Protein AF-A0A391P1Y8-F1 (afdb_monomer_lite)

Foldseek 3Di:
DDDDDDDDDDPPDDDDDDDDDPDADKDKDKAADDPVCLVVCVVCVCVLVVCLCPPQVWDWDQDPVRNIIMTIDDPPGPDNCSVVVSNVSRD

Sequence (91 aa):
MGIPKFAKMSSEGAASGSAEDPDVAPGFRRVYIPANRYSPLIKDWKKITDPLVKHLKLDVRYNKKMKAVELRTSDKTVKPSALLKGAEFIE

Organism: NCBI:txid797122

Radius of gyration: 18.81 Å; chains: 1; bounding box: 29×60×44 Å

pLDDT: mean 82.02, std 17.96, range [40.97, 96.12]

Secondary structure (DSSP, 8-state):
-PPP-----------------SS----EEEEEPPGGGHHHHHHTHHHHHHHHHHHS-EEEEEETTTTEEEEEE-TT---TTHHHHHHHHH-

Structure (mmCIF, N/CA/C/O backbone):
data_AF-A0A391P1Y8-F1
#
_entry.id   AF-A0A391P1Y8-F1
#
loop_
_atom_site.group_PDB
_atom_site.id
_atom_site.type_symbol
_atom_site.label_atom_id
_atom_site.label_alt_id
_atom_site.label_comp_id
_atom_site.label_asym_id
_atom_site.label_entity_id
_atom_site.label_seq_id
_atom_site.pdbx_PDB_ins_code
_atom_site.Cartn_x
_atom_site.Cartn_y
_atom_site.Cartn_z
_atom_site.occupancy
_atom_site.B_iso_or_equiv
_atom_site.auth_seq_id
_atom_site.auth_comp_id
_atom_site.auth_asym_id
_atom_site.auth_atom_id
_atom_site.pdbx_PDB_model_num
ATOM 1 N N . MET A 1 1 ? -19.263 -48.799 27.552 1.00 53.84 1 MET A N 1
ATOM 2 C CA . MET A 1 1 ? -18.197 -48.424 26.597 1.00 53.84 1 MET A CA 1
ATOM 3 C C . MET A 1 1 ? -18.266 -46.913 26.419 1.00 53.84 1 MET A C 1
ATOM 5 O O . MET A 1 1 ? -19.141 -46.427 25.719 1.00 53.84 1 MET A O 1
ATOM 9 N N . GLY A 1 2 ? -17.482 -46.171 27.205 1.00 58.00 2 GLY A N 1
ATOM 10 C CA . GLY A 1 2 ? -17.513 -44.706 27.245 1.00 58.00 2 GLY A CA 1
ATOM 11 C C . GLY A 1 2 ? -16.498 -44.135 26.266 1.00 58.00 2 GLY A C 1
ATOM 12 O O . GLY A 1 2 ? -15.311 -44.424 26.380 1.00 58.00 2 GLY A O 1
ATOM 13 N N . ILE A 1 3 ? -16.967 -43.362 25.292 1.00 67.19 3 ILE A N 1
ATOM 14 C CA . ILE A 1 3 ? -16.104 -42.689 24.319 1.00 67.19 3 ILE A CA 1
ATOM 15 C C . ILE A 1 3 ? -15.460 -41.485 25.030 1.00 67.19 3 ILE A C 1
ATOM 17 O O . ILE A 1 3 ? -16.195 -40.649 25.567 1.00 67.19 3 ILE A O 1
ATOM 21 N N . PRO A 1 4 ? -14.121 -41.372 25.080 1.00 63.59 4 PRO A N 1
ATOM 22 C CA . PRO A 1 4 ? -13.462 -40.226 25.693 1.00 63.59 4 PRO A CA 1
ATOM 23 C C . PRO A 1 4 ? -13.730 -38.942 24.892 1.00 63.59 4 PRO A C 1
ATOM 25 O O . PRO A 1 4 ? -13.579 -38.897 23.671 1.00 63.59 4 PRO A O 1
ATOM 28 N N . LYS A 1 5 ? -14.131 -37.884 25.610 1.00 65.75 5 LYS A N 1
ATOM 29 C CA . LYS A 1 5 ? -14.259 -36.510 25.104 1.00 65.75 5 LYS A CA 1
ATOM 30 C C . LYS A 1 5 ? -12.866 -35.940 24.836 1.00 65.75 5 LYS A C 1
ATOM 32 O O . LYS A 1 5 ? -12.111 -35.709 25.777 1.00 65.75 5 LYS A O 1
ATOM 37 N N . PHE A 1 6 ? -12.551 -35.650 23.579 1.00 62.81 6 PHE A N 1
ATOM 38 C CA . PHE A 1 6 ? -11.362 -34.879 23.221 1.00 62.81 6 PHE A CA 1
ATOM 39 C C . PHE A 1 6 ? -11.703 -33.385 23.217 1.00 62.81 6 PHE A C 1
ATOM 41 O O . PHE A 1 6 ? -12.459 -32.911 22.371 1.00 62.81 6 PHE A O 1
ATOM 48 N N . ALA A 1 7 ? -11.162 -32.645 24.185 1.00 59.53 7 ALA A N 1
ATOM 49 C CA . ALA A 1 7 ? -11.186 -31.187 24.188 1.00 59.53 7 ALA A CA 1
ATOM 50 C C . ALA A 1 7 ? -10.307 -30.666 23.038 1.00 59.53 7 ALA A C 1
ATOM 52 O O . ALA A 1 7 ? -9.137 -31.039 22.935 1.00 59.53 7 ALA A O 1
ATOM 53 N N . LYS A 1 8 ? -10.848 -29.810 22.162 1.00 58.78 8 LYS A N 1
ATOM 54 C CA . LYS A 1 8 ? -10.028 -29.121 21.160 1.00 58.78 8 LYS A CA 1
ATOM 55 C C . LYS A 1 8 ? -9.305 -27.958 21.845 1.00 58.78 8 LYS A C 1
ATOM 57 O O . LYS A 1 8 ? -9.929 -26.995 22.271 1.00 58.78 8 LYS A O 1
ATOM 62 N N . MET A 1 9 ? -7.992 -28.130 21.950 1.00 45.56 9 MET A N 1
ATOM 63 C CA . MET A 1 9 ? -6.964 -27.191 22.393 1.00 45.56 9 MET A CA 1
ATOM 64 C C . MET A 1 9 ? -7.204 -25.756 21.886 1.00 45.56 9 MET A C 1
ATOM 66 O O . MET A 1 9 ? -7.343 -25.550 20.677 1.00 45.56 9 MET A O 1
ATOM 70 N N . SER A 1 10 ? -7.193 -24.778 22.800 1.00 50.78 10 SER A N 1
ATOM 71 C CA . SER A 1 10 ? -7.014 -23.359 22.475 1.00 50.78 10 SER A CA 1
ATOM 72 C C . SER A 1 10 ? -5.686 -23.158 21.749 1.00 50.78 10 SER A C 1
ATOM 74 O O . SER A 1 10 ? -4.636 -23.556 22.250 1.00 50.78 10 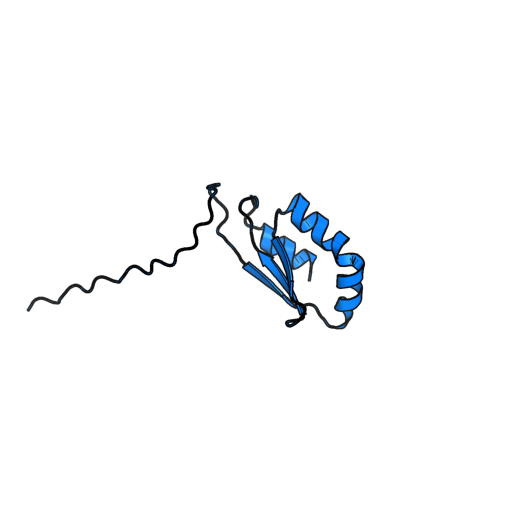SER A O 1
ATOM 76 N N . SER A 1 11 ? -5.719 -22.501 20.593 1.00 46.06 11 SER A N 1
ATOM 77 C CA . SER A 1 11 ? -4.541 -21.857 20.016 1.00 46.06 11 SER A CA 1
ATOM 78 C C . SER A 1 11 ? -4.523 -20.401 20.479 1.00 46.06 11 SER A C 1
ATOM 80 O O . SER A 1 11 ? -5.085 -19.525 19.823 1.00 46.06 11 SER A O 1
ATOM 82 N N . GLU A 1 12 ? -3.907 -20.167 21.635 1.00 40.97 12 GLU A N 1
ATOM 83 C CA . GLU A 1 12 ? -3.476 -18.844 22.087 1.00 40.97 12 GLU A CA 1
ATOM 84 C C . GLU A 1 12 ? -2.315 -18.397 21.183 1.00 40.97 12 GLU A C 1
ATOM 86 O O . GLU A 1 12 ? -1.178 -18.847 21.321 1.00 40.97 12 GLU A O 1
ATOM 91 N N . GLY A 1 13 ? -2.627 -17.561 20.196 1.00 41.66 13 GLY A N 1
ATOM 92 C CA . GLY A 1 13 ? -1.656 -16.813 19.408 1.00 41.66 13 GLY A CA 1
ATOM 93 C C . GLY A 1 13 ? -1.788 -15.342 19.764 1.00 41.66 13 GLY A C 1
ATOM 94 O O . GLY A 1 13 ? -2.637 -14.647 19.215 1.00 41.66 13 GLY A O 1
ATOM 95 N N . ALA A 1 14 ? -0.964 -14.892 20.707 1.00 44.03 14 ALA A N 1
ATOM 96 C CA . ALA A 1 14 ? -0.903 -13.516 21.165 1.00 44.03 14 ALA A CA 1
ATOM 97 C C . ALA A 1 14 ? -0.550 -12.548 20.021 1.00 44.03 14 ALA A C 1
ATOM 99 O O . ALA A 1 14 ? 0.552 -12.573 19.473 1.00 44.03 14 ALA A O 1
ATOM 100 N N . ALA A 1 15 ? -1.477 -11.642 19.726 1.00 42.34 15 ALA A N 1
ATOM 101 C CA . ALA A 1 15 ? -1.191 -10.340 19.145 1.00 42.34 15 ALA A CA 1
ATOM 102 C C . ALA A 1 15 ? -1.963 -9.309 19.974 1.00 42.34 15 ALA A C 1
ATOM 104 O O . ALA A 1 15 ? -3.116 -8.999 19.692 1.00 42.34 15 ALA A O 1
ATOM 105 N N . SER A 1 16 ? -1.340 -8.823 21.048 1.00 45.78 16 SER A N 1
ATOM 106 C CA . SER A 1 16 ? -1.856 -7.688 21.806 1.00 45.78 16 SER A CA 1
ATOM 107 C C . SER A 1 16 ? -1.744 -6.428 20.943 1.00 45.78 16 SER A C 1
ATOM 109 O O . SER A 1 16 ? -0.654 -5.876 20.776 1.00 45.78 16 SER A O 1
ATOM 111 N N . GLY A 1 17 ? -2.866 -5.996 20.375 1.00 46.09 17 GLY A N 1
ATOM 112 C CA . GLY A 1 17 ? -3.058 -4.666 19.809 1.00 46.09 17 GLY A CA 1
ATOM 113 C C . GLY A 1 17 ? -4.234 -4.020 20.526 1.00 46.09 17 GLY A C 1
ATOM 114 O O . GLY A 1 17 ? -5.369 -4.448 20.358 1.00 46.09 17 GLY A O 1
ATOM 115 N N . SER A 1 18 ? -3.938 -3.059 21.394 1.00 46.12 18 SER A N 1
ATOM 116 C CA . SER A 1 18 ? -4.918 -2.309 22.171 1.00 46.12 18 SER A CA 1
ATOM 117 C C . SER A 1 18 ? -5.579 -1.225 21.319 1.00 46.12 18 SER A C 1
ATOM 119 O O . SER A 1 18 ? -4.875 -0.322 20.875 1.00 46.12 18 SER A O 1
ATOM 121 N N . ALA A 1 19 ? -6.904 -1.290 21.164 1.00 48.25 19 ALA A N 1
ATOM 122 C CA . ALA A 1 19 ? -7.869 -0.178 21.178 1.00 48.25 19 ALA A CA 1
ATOM 123 C C . ALA A 1 19 ? -9.189 -0.683 20.578 1.00 48.25 19 ALA A C 1
ATOM 125 O O . ALA A 1 19 ? -9.314 -0.892 19.375 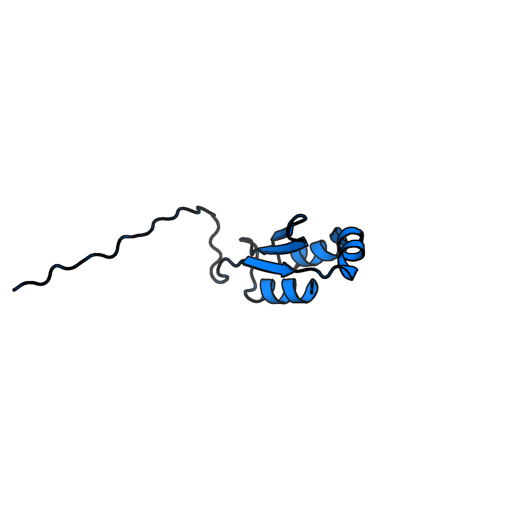1.00 48.25 19 ALA A O 1
ATOM 126 N N . GLU A 1 20 ? -10.157 -0.935 21.450 1.00 53.41 20 GLU A N 1
ATOM 127 C CA . GLU A 1 20 ? -11.474 -1.446 21.096 1.00 53.41 20 GLU A CA 1
ATOM 128 C C . GLU A 1 20 ? -12.362 -0.312 20.558 1.00 53.41 20 GLU A C 1
ATOM 130 O O . GLU A 1 20 ? -12.929 0.457 21.328 1.00 53.41 20 GLU A O 1
ATOM 135 N N . ASP A 1 21 ? -12.498 -0.240 19.233 1.00 53.84 21 ASP A N 1
ATOM 136 C CA . ASP A 1 21 ? -13.650 0.336 18.532 1.00 53.84 21 ASP A CA 1
ATOM 137 C C . ASP A 1 21 ? -14.330 -0.822 17.761 1.00 53.84 21 ASP A C 1
ATOM 139 O O . ASP A 1 21 ? -13.722 -1.402 16.854 1.00 53.84 21 ASP A O 1
ATOM 143 N N . PRO A 1 22 ? -15.555 -1.245 18.128 1.00 60.84 22 PRO A N 1
ATOM 144 C CA . PRO A 1 22 ? -16.149 -2.473 17.610 1.00 60.84 22 PRO A CA 1
ATOM 145 C C . PRO A 1 22 ? -16.891 -2.219 16.292 1.00 60.84 22 PRO A C 1
ATOM 147 O O . PRO A 1 22 ? -17.996 -1.695 16.326 1.00 60.84 22 PRO A O 1
ATOM 150 N N . ASP A 1 23 ? -16.309 -2.605 15.148 1.00 58.50 23 ASP A N 1
ATOM 151 C CA . ASP A 1 23 ? -17.071 -3.159 13.998 1.00 58.50 23 ASP A CA 1
ATOM 152 C C . ASP A 1 23 ? -16.165 -3.692 12.867 1.00 58.50 23 ASP A C 1
ATOM 154 O O . ASP A 1 23 ? -16.549 -4.592 12.120 1.00 58.50 23 ASP A O 1
ATOM 158 N N . VAL A 1 24 ? -14.941 -3.170 12.710 1.00 66.12 24 VAL A N 1
ATOM 159 C CA . VAL A 1 24 ? -14.089 -3.538 11.564 1.00 66.12 24 VAL A CA 1
ATOM 160 C C . VAL A 1 24 ? -13.085 -4.618 11.947 1.00 66.12 24 VAL A C 1
ATOM 162 O O . VAL A 1 24 ? -12.092 -4.361 12.621 1.00 66.12 24 VAL A O 1
ATOM 165 N N . ALA A 1 25 ? -13.321 -5.839 11.461 1.00 77.62 25 ALA A N 1
ATOM 166 C CA . ALA A 1 25 ? -12.376 -6.939 11.610 1.00 77.62 25 ALA A CA 1
ATOM 167 C C . ALA A 1 25 ? -10.993 -6.576 11.020 1.00 77.62 25 ALA A C 1
ATOM 169 O O . ALA A 1 25 ? -10.927 -6.003 9.923 1.00 77.62 25 ALA A O 1
ATOM 170 N N . PRO A 1 26 ? -9.885 -6.938 11.695 1.00 84.19 26 PRO A N 1
ATOM 171 C CA . PRO A 1 26 ? -8.545 -6.695 11.182 1.00 84.19 26 PRO A CA 1
ATOM 172 C C . PRO A 1 26 ? -8.355 -7.413 9.841 1.00 84.19 26 PRO A C 1
ATOM 174 O O . PRO A 1 26 ? -8.531 -8.626 9.732 1.00 84.19 26 PRO A O 1
ATOM 177 N N . GLY A 1 27 ? -7.992 -6.655 8.808 1.00 89.38 27 GLY A N 1
ATOM 178 C CA . GLY A 1 27 ? -7.869 -7.145 7.442 1.00 89.38 27 GLY A CA 1
ATOM 179 C C . GLY A 1 27 ? -6.548 -6.755 6.783 1.00 89.38 27 GLY A C 1
ATOM 180 O O . GLY A 1 27 ? -5.951 -5.712 7.068 1.00 89.38 27 GLY A O 1
ATOM 181 N N . PHE A 1 28 ? -6.113 -7.598 5.848 1.00 93.81 28 PHE A N 1
ATOM 182 C CA . PHE A 1 28 ? -4.922 -7.395 5.031 1.00 93.81 28 PHE A CA 1
ATOM 183 C C . PHE A 1 28 ? -5.237 -7.674 3.563 1.00 93.81 28 PHE A C 1
ATOM 185 O O . PHE A 1 28 ? -5.883 -8.670 3.237 1.00 93.81 28 PHE A O 1
ATOM 192 N N . ARG A 1 29 ? -4.747 -6.820 2.662 1.00 94.44 29 ARG A N 1
ATOM 193 C CA . ARG A 1 29 ? -4.880 -7.013 1.216 1.00 94.44 29 ARG A CA 1
ATOM 194 C C . ARG A 1 29 ? -3.595 -6.629 0.501 1.00 94.44 29 ARG A C 1
ATOM 196 O O . ARG A 1 29 ? -2.958 -5.634 0.829 1.00 94.44 29 ARG A O 1
ATOM 203 N N . ARG A 1 30 ? -3.228 -7.417 -0.507 1.00 95.69 30 ARG A N 1
ATOM 204 C CA . ARG A 1 30 ? -2.063 -7.171 -1.358 1.00 95.69 30 ARG A CA 1
ATOM 205 C C . ARG A 1 30 ? -2.513 -6.923 -2.793 1.00 95.69 30 ARG A C 1
ATOM 207 O O . ARG A 1 30 ? -3.283 -7.715 -3.325 1.00 95.69 30 ARG A O 1
ATOM 214 N N . VAL A 1 31 ? -1.999 -5.858 -3.403 1.00 95.50 31 VAL A N 1
ATOM 215 C CA . VAL A 1 31 ? -2.256 -5.467 -4.796 1.00 95.50 31 VAL A CA 1
ATOM 216 C C . VAL A 1 31 ? -0.949 -5.540 -5.572 1.00 95.50 31 VAL A C 1
ATOM 218 O O . VAL A 1 31 ? 0.019 -4.855 -5.237 1.00 95.50 31 VAL A O 1
ATOM 221 N N . TYR A 1 32 ? -0.894 -6.397 -6.588 1.00 95.19 32 TYR A N 1
ATOM 222 C CA . TYR A 1 32 ? 0.266 -6.492 -7.471 1.00 95.19 32 TYR A CA 1
ATOM 223 C C . TYR A 1 32 ? 0.248 -5.342 -8.467 1.00 95.19 32 TYR A C 1
ATOM 225 O O . TYR A 1 32 ? -0.778 -5.060 -9.075 1.00 95.19 32 TYR A O 1
ATOM 233 N N . ILE A 1 33 ? 1.389 -4.685 -8.644 1.00 93.12 33 ILE A N 1
ATOM 234 C CA . ILE A 1 33 ? 1.488 -3.542 -9.548 1.00 93.12 33 ILE A CA 1
ATOM 235 C C . ILE A 1 33 ? 2.085 -4.029 -10.869 1.00 93.12 33 ILE A C 1
ATOM 237 O O . ILE A 1 33 ? 3.093 -4.735 -10.835 1.00 93.12 33 ILE A O 1
ATOM 241 N N . PRO A 1 34 ? 1.510 -3.676 -12.027 1.00 91.50 34 PRO A N 1
ATOM 242 C CA . PRO A 1 34 ? 2.063 -4.057 -13.320 1.00 91.50 34 PRO A CA 1
ATOM 243 C C . PRO A 1 34 ? 3.357 -3.292 -13.642 1.00 91.50 34 PRO A C 1
ATOM 245 O O . PRO A 1 34 ? 3.586 -2.175 -13.168 1.00 91.50 34 PRO A O 1
ATOM 248 N N . ALA A 1 35 ? 4.203 -3.882 -14.494 1.00 90.44 35 ALA A N 1
ATOM 249 C CA . ALA A 1 35 ? 5.547 -3.376 -14.788 1.00 90.44 35 ALA A CA 1
ATOM 250 C C . ALA A 1 35 ? 5.577 -1.932 -15.316 1.00 90.44 35 ALA A C 1
ATOM 252 O O . ALA A 1 35 ? 6.424 -1.133 -14.915 1.00 90.44 35 ALA A O 1
ATOM 253 N N . ASN A 1 36 ? 4.614 -1.580 -1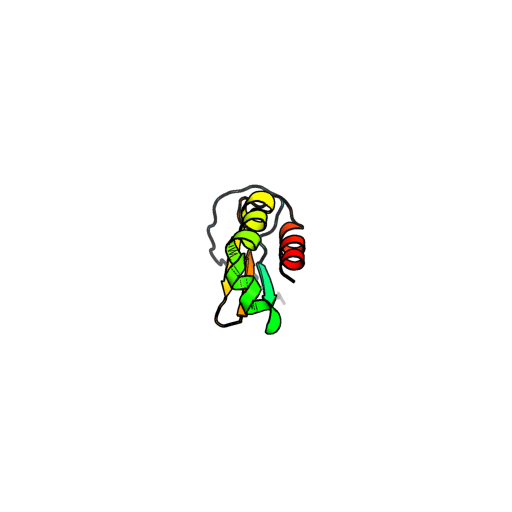6.166 1.00 92.56 36 ASN A N 1
ATOM 254 C CA . ASN A 1 36 ? 4.476 -0.249 -16.754 1.00 92.56 36 ASN A CA 1
ATOM 255 C C . ASN A 1 36 ? 4.043 0.834 -15.747 1.00 92.56 36 ASN A C 1
ATOM 257 O O . ASN A 1 36 ? 4.213 2.018 -16.030 1.00 92.56 36 ASN A O 1
ATOM 261 N N . ARG A 1 37 ? 3.512 0.460 -14.573 1.00 91.31 37 ARG A N 1
ATOM 262 C CA . ARG A 1 37 ? 3.031 1.408 -13.555 1.00 91.31 37 ARG A CA 1
ATOM 263 C C . ARG A 1 37 ? 3.971 1.592 -12.366 1.00 91.31 37 ARG A C 1
ATOM 265 O O . ARG A 1 37 ? 3.695 2.433 -11.518 1.00 91.31 37 ARG A O 1
ATOM 272 N N . TYR A 1 38 ? 5.120 0.913 -12.312 1.00 90.44 38 TYR A N 1
ATOM 273 C CA . TYR A 1 38 ? 6.072 1.105 -11.205 1.00 90.44 38 TYR A CA 1
ATOM 274 C C . TYR A 1 38 ? 6.647 2.513 -11.128 1.00 90.44 38 TYR A C 1
ATOM 276 O O . TYR A 1 38 ? 6.626 3.128 -10.063 1.00 90.44 38 TYR A O 1
ATOM 284 N N . SER A 1 39 ? 7.185 3.013 -12.240 1.00 91.31 39 SER A N 1
ATOM 285 C CA . SER A 1 39 ? 7.802 4.338 -12.291 1.00 91.31 39 SER A CA 1
ATOM 286 C C . SER A 1 39 ? 6.831 5.453 -11.877 1.00 91.31 39 SER A C 1
ATOM 288 O O . SER A 1 39 ? 7.202 6.233 -10.998 1.00 91.31 39 SER A O 1
ATOM 290 N N . PRO A 1 40 ? 5.591 5.528 -12.411 1.00 92.38 40 PRO A N 1
ATOM 291 C CA . PRO A 1 40 ? 4.636 6.540 -11.962 1.00 92.38 40 PRO A CA 1
ATOM 292 C C . PRO A 1 40 ? 4.176 6.321 -10.513 1.00 92.38 40 PRO A C 1
ATOM 294 O O . PRO A 1 40 ? 4.116 7.289 -9.759 1.00 92.38 40 PRO A O 1
ATOM 297 N N . LEU A 1 41 ? 3.948 5.073 -10.078 1.00 92.50 41 LEU A N 1
ATOM 298 C CA . LEU A 1 41 ? 3.550 4.776 -8.696 1.00 92.50 41 LEU A CA 1
ATOM 299 C C . LEU A 1 41 ? 4.585 5.280 -7.683 1.00 92.50 41 LEU A C 1
ATOM 301 O O . LEU A 1 41 ? 4.222 5.871 -6.671 1.00 92.50 41 LEU A O 1
ATOM 305 N N . ILE A 1 42 ? 5.875 5.051 -7.941 1.00 90.62 42 ILE A N 1
ATOM 306 C CA . ILE A 1 42 ? 6.952 5.468 -7.035 1.00 90.62 42 ILE A CA 1
ATOM 307 C C . ILE A 1 42 ? 7.132 6.991 -7.076 1.00 90.62 42 ILE A C 1
ATOM 309 O O . ILE A 1 42 ? 7.299 7.607 -6.023 1.00 90.62 42 ILE A O 1
ATOM 313 N N . LYS A 1 43 ? 7.081 7.601 -8.269 1.00 95.12 43 LYS A N 1
ATOM 314 C CA . LYS A 1 43 ? 7.233 9.054 -8.450 1.00 95.12 43 LYS A CA 1
ATOM 315 C C . LYS A 1 43 ? 6.163 9.835 -7.688 1.00 95.12 43 LYS A C 1
ATOM 317 O O . LYS A 1 43 ? 6.483 10.803 -7.003 1.00 95.12 43 LYS A O 1
ATOM 322 N N . ASP A 1 44 ? 4.913 9.396 -7.783 1.00 94.56 44 ASP A N 1
ATOM 323 C CA . ASP A 1 44 ? 3.766 10.061 -7.168 1.00 94.56 44 ASP A CA 1
ATOM 324 C C . ASP A 1 44 ? 3.284 9.356 -5.887 1.00 94.56 44 ASP A C 1
ATOM 326 O O . ASP A 1 44 ? 2.185 9.625 -5.407 1.00 94.56 44 ASP A O 1
ATOM 330 N N . TRP A 1 45 ? 4.124 8.507 -5.278 1.00 93.38 45 TRP A N 1
ATOM 331 C CA . TRP A 1 45 ? 3.761 7.659 -4.134 1.00 93.38 45 TRP A CA 1
ATOM 332 C C . TRP A 1 45 ? 3.058 8.422 -3.011 1.00 93.38 45 TRP A C 1
ATOM 334 O O . TRP A 1 45 ? 1.999 8.003 -2.553 1.00 93.38 45 TRP A O 1
ATOM 344 N N . LYS A 1 46 ? 3.592 9.588 -2.617 1.00 94.38 46 LYS A N 1
ATOM 345 C CA . LYS A 1 46 ? 2.988 10.431 -1.571 1.00 94.38 46 LYS A CA 1
ATOM 346 C C . LYS A 1 46 ? 1.548 10.825 -1.902 1.00 94.38 46 LYS A C 1
ATOM 348 O O . LYS A 1 46 ? 0.678 10.678 -1.050 1.00 94.38 46 LYS A O 1
ATOM 353 N N . LYS A 1 47 ? 1.288 11.244 -3.145 1.00 94.94 47 LYS A N 1
ATOM 354 C CA . LYS A 1 47 ? -0.047 11.661 -3.605 1.00 94.94 47 LYS A CA 1
ATOM 355 C C . LYS A 1 47 ? -1.052 10.511 -3.571 1.00 94.94 47 LYS A C 1
ATOM 357 O O . LYS A 1 47 ? -2.232 10.753 -3.359 1.00 94.94 47 LYS A O 1
ATOM 362 N N . ILE A 1 48 ? -0.581 9.279 -3.761 1.00 94.06 48 ILE A N 1
ATOM 363 C CA . ILE A 1 48 ? -1.400 8.064 -3.705 1.00 94.06 48 ILE A CA 1
ATOM 364 C C . ILE A 1 48 ? -1.652 7.664 -2.245 1.00 94.06 48 ILE A C 1
ATOM 366 O O . ILE A 1 48 ? -2.778 7.364 -1.863 1.00 94.06 48 ILE A O 1
ATOM 370 N N . THR A 1 49 ? -0.630 7.700 -1.389 1.00 95.06 49 THR A N 1
ATOM 371 C CA . THR A 1 49 ? -0.773 7.280 0.013 1.00 95.06 49 THR A CA 1
ATOM 372 C C . THR A 1 49 ? -1.511 8.282 0.889 1.00 95.06 49 THR A C 1
ATOM 374 O O . THR A 1 49 ? -2.210 7.877 1.813 1.00 95.06 49 THR A O 1
ATOM 377 N N . ASP A 1 50 ? -1.378 9.582 0.619 1.00 95.88 50 ASP A N 1
ATOM 378 C CA . ASP A 1 50 ? -2.012 10.645 1.402 1.00 95.88 50 ASP A CA 1
ATOM 379 C C . ASP A 1 50 ? -3.530 10.445 1.580 1.00 95.88 50 ASP A C 1
ATOM 381 O O . ASP A 1 50 ? -3.988 10.440 2.727 1.00 95.88 50 ASP A O 1
ATOM 385 N N . PRO A 1 51 ? -4.335 10.244 0.517 1.00 95.19 51 PRO A N 1
ATOM 386 C CA . PRO A 1 51 ? -5.772 10.033 0.670 1.00 95.19 51 PRO A CA 1
ATOM 387 C C . PRO A 1 51 ? -6.112 8.707 1.367 1.00 95.19 51 PRO A C 1
ATOM 389 O O . PRO A 1 51 ? -7.064 8.661 2.151 1.00 95.19 51 PRO A O 1
ATOM 392 N N . LEU A 1 52 ? -5.315 7.652 1.155 1.00 95.06 52 LEU A N 1
ATOM 393 C CA . LEU A 1 52 ? -5.496 6.353 1.815 1.00 95.06 52 LEU A CA 1
ATOM 394 C C . LEU A 1 52 ? -5.296 6.460 3.333 1.00 95.06 52 LEU A C 1
ATOM 396 O O . LEU A 1 52 ? -6.114 5.975 4.114 1.00 95.06 52 LEU A O 1
ATOM 400 N N . VAL A 1 53 ? -4.253 7.161 3.771 1.00 94.62 53 VAL A N 1
ATOM 401 C CA . VAL A 1 53 ? -3.970 7.339 5.199 1.00 94.62 53 VAL A CA 1
ATOM 402 C C . VAL A 1 53 ? -4.913 8.372 5.820 1.00 94.62 53 VAL A C 1
ATOM 404 O O . VAL A 1 53 ? -5.400 8.171 6.928 1.00 94.62 53 VAL A O 1
ATOM 407 N N . LYS A 1 54 ? -5.217 9.485 5.140 1.00 94.50 54 LYS A N 1
ATOM 408 C CA . LYS A 1 54 ? -6.020 10.574 5.728 1.00 94.50 54 LYS A CA 1
ATOM 409 C C . LYS A 1 54 ? -7.505 10.248 5.806 1.00 94.50 54 LYS A C 1
ATOM 411 O O . LYS A 1 54 ? -8.101 10.518 6.849 1.00 94.50 54 LYS A O 1
ATOM 416 N N . HIS A 1 55 ? -8.087 9.683 4.749 1.00 93.19 55 HIS A N 1
ATOM 417 C CA . HIS A 1 55 ? -9.534 9.465 4.658 1.00 93.19 55 HIS A CA 1
ATOM 418 C C . HIS A 1 55 ? -9.944 8.033 4.994 1.00 93.19 55 HIS A C 1
ATOM 420 O O . HIS A 1 55 ? -10.978 7.836 5.630 1.00 93.19 55 HIS A O 1
ATOM 426 N N . LEU A 1 56 ? -9.149 7.044 4.574 1.00 92.56 56 LEU A N 1
ATOM 427 C CA . LEU A 1 56 ? -9.439 5.626 4.811 1.00 92.56 56 LEU A CA 1
ATOM 428 C C . LEU A 1 56 ? -8.741 5.080 6.064 1.00 92.56 56 LEU A C 1
ATOM 430 O O . LEU A 1 56 ? -9.134 4.022 6.537 1.00 92.56 56 LEU A O 1
ATOM 434 N N . LYS A 1 57 ? -7.760 5.811 6.622 1.00 94.25 57 LYS A N 1
ATOM 435 C CA . LYS A 1 57 ? -7.002 5.437 7.833 1.00 94.25 57 LYS A CA 1
ATOM 436 C C . LYS A 1 57 ? -6.294 4.081 7.708 1.00 94.25 57 LYS A C 1
ATOM 438 O O . LYS A 1 57 ? -6.044 3.411 8.706 1.00 94.25 57 LYS A O 1
ATOM 443 N N . LEU A 1 58 ? -5.934 3.696 6.485 1.00 94.81 58 LEU A N 1
ATOM 444 C CA . LEU A 1 58 ? -5.217 2.453 6.217 1.00 94.81 58 LEU A CA 1
ATOM 445 C C . LEU A 1 58 ? -3.715 2.620 6.435 1.00 94.81 58 LEU A C 1
ATOM 447 O O . LEU A 1 58 ? -3.145 3.671 6.137 1.00 94.81 58 LEU A O 1
ATOM 451 N N . ASP A 1 59 ? -3.082 1.550 6.898 1.00 94.75 59 ASP A N 1
ATOM 452 C CA . ASP A 1 59 ? -1.636 1.391 6.850 1.00 94.75 59 ASP A CA 1
ATOM 453 C C . ASP A 1 59 ? -1.245 0.856 5.466 1.00 94.75 59 ASP A C 1
ATOM 455 O O . ASP A 1 59 ? -1.828 -0.116 4.971 1.00 94.75 59 ASP A O 1
ATOM 459 N N . VAL A 1 60 ? -0.299 1.533 4.813 1.00 95.62 60 VAL A N 1
ATOM 460 C CA . VAL A 1 60 ? 0.046 1.311 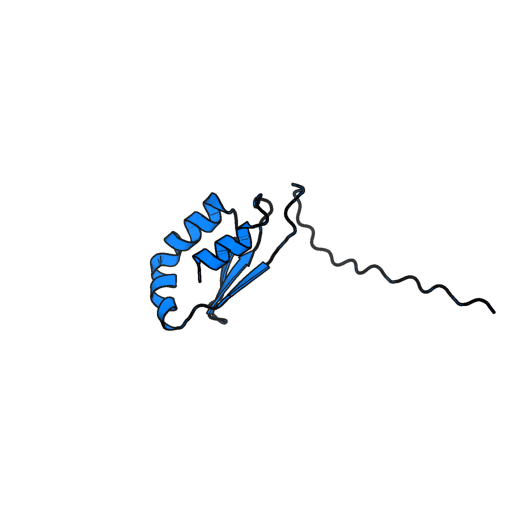3.405 1.00 95.62 60 VAL A CA 1
ATOM 461 C C . VAL A 1 60 ? 1.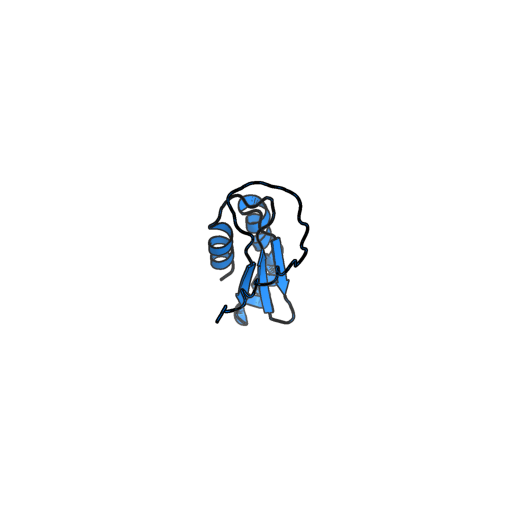551 1.162 3.260 1.00 95.62 60 VAL A C 1
ATOM 463 O O . VAL A 1 60 ? 2.317 2.069 3.591 1.00 95.62 60 VAL A O 1
ATOM 466 N N . ARG A 1 61 ? 1.987 0.041 2.682 1.00 94.50 61 ARG A N 1
ATOM 467 C CA . ARG A 1 61 ? 3.404 -0.241 2.445 1.00 94.50 61 ARG A CA 1
ATOM 468 C C . ARG A 1 61 ? 3.650 -0.720 1.027 1.00 94.50 61 ARG A C 1
ATOM 470 O O . ARG A 1 61 ? 3.000 -1.643 0.550 1.00 94.50 61 ARG A O 1
ATOM 477 N N . TYR A 1 62 ? 4.659 -0.159 0.368 1.00 93.88 62 TYR A N 1
ATOM 478 C CA . TYR A 1 62 ? 5.149 -0.716 -0.888 1.00 93.88 62 TYR A CA 1
ATOM 479 C C . TYR A 1 62 ? 6.224 -1.781 -0.636 1.00 93.88 62 TYR A C 1
ATOM 481 O O . TYR A 1 62 ? 7.304 -1.493 -0.114 1.00 93.88 62 TYR A O 1
ATOM 489 N N . ASN A 1 63 ? 5.947 -3.019 -1.042 1.00 94.00 63 ASN A N 1
ATOM 490 C CA . ASN A 1 63 ? 6.887 -4.129 -0.991 1.00 94.00 63 ASN A CA 1
ATOM 491 C C . ASN A 1 63 ? 7.727 -4.160 -2.275 1.00 94.00 63 ASN A C 1
ATOM 493 O O . ASN A 1 63 ? 7.289 -4.645 -3.317 1.00 94.00 63 ASN A O 1
ATOM 497 N N . LYS A 1 64 ? 8.972 -3.677 -2.199 1.00 90.31 64 LYS A N 1
ATOM 498 C CA . LYS A 1 64 ? 9.886 -3.595 -3.354 1.00 90.31 64 LYS A CA 1
ATOM 499 C C . LYS A 1 64 ? 10.290 -4.959 -3.932 1.00 90.31 64 LYS A C 1
ATOM 501 O O . LYS A 1 64 ? 10.626 -5.013 -5.114 1.00 90.31 64 LYS A O 1
ATOM 506 N N . LYS A 1 65 ? 10.275 -6.030 -3.123 1.00 91.06 65 LYS A N 1
ATOM 507 C CA . LYS A 1 65 ? 10.676 -7.389 -3.534 1.00 91.06 65 LYS A CA 1
ATOM 508 C C . LYS A 1 65 ? 9.574 -8.066 -4.342 1.00 91.06 65 LYS A C 1
ATOM 510 O O . LYS A 1 65 ? 9.838 -8.572 -5.422 1.00 91.06 65 LYS A O 1
ATOM 515 N N . MET A 1 66 ? 8.348 -8.049 -3.820 1.00 91.81 66 MET A N 1
ATOM 516 C CA . MET A 1 66 ? 7.174 -8.617 -4.500 1.00 91.81 66 MET A CA 1
ATOM 517 C C . MET A 1 66 ? 6.516 -7.649 -5.474 1.00 91.81 66 MET A C 1
ATOM 519 O O . MET A 1 66 ? 5.596 -8.032 -6.189 1.00 91.81 66 MET A O 1
ATOM 523 N N . LYS A 1 67 ? 6.983 -6.398 -5.478 1.00 92.75 67 LYS A N 1
ATOM 524 C CA . LYS A 1 67 ? 6.491 -5.334 -6.336 1.00 92.75 67 LYS A CA 1
A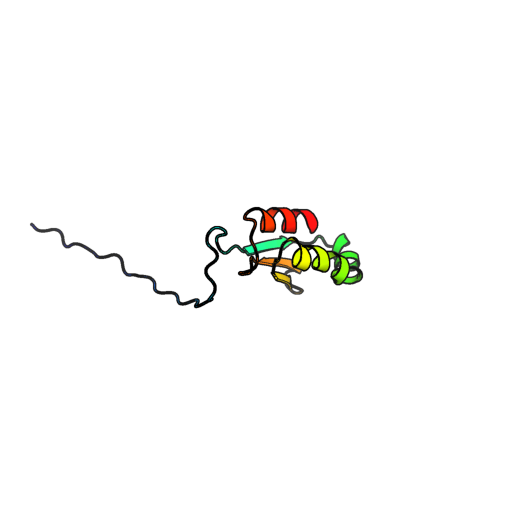TOM 525 C C . LYS A 1 67 ? 4.972 -5.143 -6.225 1.00 92.75 67 LYS A C 1
ATOM 527 O O . LYS A 1 67 ? 4.239 -5.014 -7.206 1.00 92.75 67 LYS A O 1
ATOM 532 N N . ALA A 1 68 ? 4.523 -5.136 -4.980 1.00 94.94 68 ALA A N 1
ATOM 533 C CA . ALA A 1 68 ? 3.125 -5.082 -4.603 1.00 94.94 68 ALA A CA 1
ATOM 534 C C . ALA A 1 68 ? 2.916 -4.016 -3.527 1.00 94.94 68 ALA A C 1
ATOM 536 O O . ALA A 1 68 ? 3.825 -3.729 -2.743 1.00 94.94 68 ALA A O 1
ATOM 537 N N . VAL A 1 69 ? 1.718 -3.448 -3.478 1.00 96.12 69 VAL A N 1
ATOM 538 C CA . VAL A 1 69 ? 1.278 -2.593 -2.378 1.00 96.12 69 VAL A CA 1
ATOM 539 C C . VAL A 1 69 ? 0.501 -3.443 -1.384 1.00 96.12 69 VAL A C 1
ATOM 541 O O . VAL A 1 69 ? -0.382 -4.216 -1.748 1.00 96.12 69 VAL A O 1
ATOM 544 N N . GLU A 1 70 ? 0.870 -3.321 -0.121 1.00 95.81 70 GLU A N 1
ATOM 545 C CA . GLU A 1 70 ? 0.264 -4.000 1.011 1.00 95.81 70 GLU A CA 1
ATOM 546 C C . GLU A 1 70 ? -0.587 -2.983 1.776 1.00 95.81 70 GLU A C 1
ATOM 548 O O . GLU A 1 70 ? -0.105 -1.909 2.140 1.00 95.81 70 GLU A O 1
ATOM 553 N N . LEU A 1 71 ? -1.856 -3.326 1.986 1.00 95.81 71 LEU A N 1
ATOM 554 C CA . LEU A 1 71 ? -2.857 -2.538 2.690 1.00 95.81 71 LEU A CA 1
ATOM 555 C C . LEU A 1 71 ? -3.285 -3.293 3.941 1.00 95.81 71 LEU A C 1
ATOM 557 O O . LEU A 1 71 ? -3.614 -4.480 3.872 1.00 95.81 71 LEU A O 1
ATOM 561 N N . ARG A 1 72 ? -3.319 -2.599 5.073 1.00 95.06 72 ARG A N 1
ATOM 562 C CA . ARG A 1 72 ? -3.752 -3.153 6.353 1.00 95.06 72 ARG A CA 1
ATOM 563 C C . ARG A 1 72 ? -4.686 -2.178 7.057 1.00 95.06 72 ARG A C 1
ATOM 565 O O . ARG A 1 72 ? -4.467 -0.968 7.026 1.00 95.06 72 ARG A O 1
ATOM 572 N N . THR A 1 73 ? -5.733 -2.697 7.686 1.00 93.75 73 THR A N 1
ATOM 573 C CA . THR A 1 73 ? -6.585 -1.895 8.572 1.00 93.75 73 THR A CA 1
ATOM 574 C C . THR A 1 73 ? -5.812 -1.530 9.833 1.00 93.75 73 THR A C 1
ATOM 576 O O . THR A 1 73 ? -5.164 -2.384 10.433 1.00 93.75 73 THR A O 1
ATOM 579 N N . SER A 1 74 ? -5.879 -0.265 10.229 1.00 89.25 74 SER A N 1
ATOM 580 C CA . SER A 1 74 ? -5.422 0.193 11.546 1.00 89.25 74 SER A CA 1
ATOM 581 C C . SER A 1 74 ? -6.602 0.339 12.505 1.00 89.25 74 SER A C 1
ATOM 583 O O . SER A 1 74 ? -7.743 0.406 12.047 1.00 89.25 74 SER A O 1
ATOM 585 N N . ASP A 1 75 ? -6.329 0.515 13.795 1.00 86.81 75 ASP A N 1
ATOM 586 C CA . ASP A 1 75 ? -7.342 0.760 14.838 1.00 86.81 75 ASP A CA 1
ATOM 587 C C . ASP A 1 75 ? -8.186 2.018 14.555 1.00 86.81 75 ASP A C 1
ATOM 589 O O . ASP A 1 75 ? -9.305 2.166 15.017 1.00 86.81 75 ASP A O 1
ATOM 593 N N . LYS A 1 76 ? -7.677 2.930 13.715 1.00 87.50 76 LYS A N 1
ATOM 594 C CA . LYS A 1 76 ? -8.376 4.157 13.296 1.00 87.50 76 LYS A CA 1
ATOM 595 C C . LYS A 1 76 ? -9.323 3.930 12.110 1.00 87.50 76 LYS A C 1
ATOM 597 O O . LYS A 1 76 ? -9.937 4.881 11.623 1.00 87.50 76 LYS A O 1
ATOM 602 N N . THR A 1 77 ? -9.381 2.714 11.571 1.00 88.06 77 THR A N 1
ATOM 603 C CA . THR A 1 77 ? -10.150 2.386 10.364 1.00 88.06 77 THR A CA 1
ATOM 604 C C . THR A 1 77 ? -11.592 2.080 10.731 1.00 88.06 77 THR A C 1
ATOM 606 O O . THR A 1 77 ? -11.907 0.990 11.180 1.00 88.06 77 THR A O 1
ATOM 609 N N . VAL A 1 78 ? -12.487 3.032 10.474 1.00 83.19 78 VAL A N 1
ATOM 610 C CA . VAL A 1 78 ? -13.904 2.915 10.867 1.00 83.19 78 VAL A CA 1
ATOM 611 C C . VAL A 1 78 ? -14.752 2.151 9.841 1.00 83.19 78 VAL A C 1
ATOM 613 O O . VAL A 1 78 ? -15.800 1.615 10.174 1.00 83.19 78 VAL A O 1
ATOM 616 N N . LYS A 1 79 ? -14.349 2.112 8.561 1.00 85.31 79 LYS A N 1
ATOM 617 C CA . LYS A 1 79 ? -15.186 1.554 7.479 1.00 85.31 79 LYS A CA 1
ATOM 618 C C . LYS A 1 79 ? -14.729 0.151 7.063 1.00 85.31 79 LYS A C 1
ATOM 620 O O . LYS A 1 79 ? -13.593 0.026 6.601 1.00 85.31 79 LYS A O 1
ATOM 625 N N . PRO A 1 80 ? -15.618 -0.860 7.042 1.00 85.06 80 PRO A N 1
ATOM 626 C CA . PRO A 1 80 ? -15.250 -2.219 6.632 1.00 85.06 80 PRO A CA 1
ATOM 627 C C . PRO A 1 80 ? -14.871 -2.310 5.144 1.00 85.06 80 PRO A C 1
ATOM 629 O O . PRO A 1 80 ? -13.975 -3.058 4.762 1.00 85.06 80 PRO A O 1
ATOM 632 N N . SER A 1 81 ? -15.467 -1.480 4.279 1.00 90.12 81 SER A N 1
ATOM 633 C CA . SER A 1 81 ? -15.127 -1.433 2.846 1.00 90.12 81 SER A CA 1
ATOM 634 C C . SER A 1 81 ? -13.848 -0.643 2.527 1.00 90.12 81 SER A C 1
ATOM 636 O O . SER A 1 81 ? -13.547 -0.433 1.350 1.00 90.12 81 SER A O 1
ATOM 638 N N . ALA A 1 82 ? -13.105 -0.159 3.532 1.00 92.31 82 ALA A N 1
ATOM 639 C CA . ALA A 1 82 ? -11.923 0.673 3.309 1.00 92.31 82 ALA A CA 1
ATOM 640 C C . ALA A 1 82 ? -10.832 -0.066 2.521 1.00 92.31 82 ALA A C 1
ATOM 642 O O . ALA A 1 82 ? -10.282 0.497 1.579 1.00 92.31 82 ALA A O 1
ATOM 643 N N . LEU A 1 83 ? -10.566 -1.336 2.845 1.00 93.31 83 LEU A N 1
ATOM 644 C CA . LEU A 1 83 ? -9.566 -2.149 2.142 1.00 93.31 83 LEU A CA 1
ATOM 645 C C . LEU A 1 83 ? -9.903 -2.377 0.670 1.00 93.31 83 LEU A C 1
ATOM 647 O O . LEU A 1 83 ? -9.009 -2.340 -0.170 1.00 93.31 83 LEU A O 1
ATOM 651 N N . LEU A 1 84 ? -11.180 -2.623 0.361 1.00 93.44 84 LEU A N 1
ATOM 652 C CA . LEU A 1 84 ? -11.631 -2.806 -1.017 1.00 93.44 84 LEU A CA 1
ATOM 653 C C . LEU A 1 84 ? -11.406 -1.520 -1.816 1.00 93.44 84 LEU A C 1
ATOM 655 O O . LEU A 1 84 ? -10.721 -1.556 -2.830 1.00 93.44 84 LEU A O 1
ATOM 659 N N . LYS A 1 85 ? -11.885 -0.381 -1.297 1.00 94.06 85 LYS A N 1
ATOM 660 C CA . LYS A 1 85 ? -11.712 0.931 -1.940 1.00 94.06 85 LYS A CA 1
ATOM 661 C C . LYS A 1 85 ? -10.245 1.325 -2.079 1.00 94.06 85 LYS A C 1
ATOM 663 O O . LYS A 1 85 ? -9.852 1.879 -3.097 1.00 94.06 85 LYS A O 1
ATOM 668 N N . GLY A 1 86 ? -9.432 1.039 -1.063 1.00 94.31 86 GLY A N 1
ATOM 669 C CA . GLY A 1 86 ? -7.995 1.286 -1.111 1.00 94.31 86 GLY A CA 1
ATOM 670 C C . GLY A 1 86 ? -7.302 0.452 -2.186 1.00 94.31 86 GLY A C 1
ATOM 671 O O . GLY A 1 86 ? -6.434 0.968 -2.881 1.00 94.31 86 GLY A O 1
ATOM 672 N N . ALA A 1 87 ? -7.707 -0.809 -2.359 1.00 94.12 87 ALA A N 1
ATOM 673 C CA . ALA A 1 87 ? -7.170 -1.663 -3.411 1.00 94.12 87 ALA A CA 1
ATOM 674 C C . ALA A 1 87 ? -7.565 -1.164 -4.807 1.00 94.12 87 ALA A C 1
ATOM 676 O O . ALA A 1 87 ? -6.696 -1.038 -5.660 1.00 94.12 87 ALA A O 1
ATOM 677 N N . GLU A 1 88 ? -8.836 -0.809 -5.001 1.00 93.25 88 GLU A N 1
ATOM 678 C CA . GLU A 1 88 ? -9.365 -0.274 -6.264 1.00 93.25 88 GLU A CA 1
ATOM 679 C C . GLU A 1 88 ? -8.711 1.061 -6.654 1.00 93.25 88 GLU A C 1
ATOM 681 O O . GLU A 1 88 ? -8.495 1.339 -7.825 1.00 93.25 88 GLU A O 1
ATOM 686 N N . PHE A 1 89 ? -8.329 1.875 -5.665 1.00 93.38 89 PHE A N 1
ATOM 687 C CA . PHE A 1 89 ? -7.605 3.127 -5.889 1.00 93.38 89 PHE A CA 1
ATOM 688 C C . PHE A 1 89 ? -6.153 2.925 -6.366 1.00 93.38 89 PHE A C 1
ATOM 690 O O . PHE A 1 89 ? -5.577 3.818 -6.985 1.00 93.38 89 PHE A O 1
ATOM 697 N N . ILE A 1 90 ? -5.536 1.785 -6.037 1.00 91.12 90 ILE A N 1
ATOM 698 C CA . ILE A 1 90 ? -4.142 1.465 -6.387 1.00 91.12 90 ILE A CA 1
ATOM 699 C C . ILE A 1 90 ? -4.049 0.640 -7.680 1.00 91.12 90 ILE A C 1
ATOM 701 O O . ILE A 1 90 ? -3.033 0.720 -8.385 1.00 91.12 90 ILE A O 1
ATOM 705 N N . GLU A 1 91 ? -5.063 -0.182 -7.960 1.00 85.44 91 GLU A N 1
ATOM 706 C CA . GLU A 1 91 ? -5.180 -1.012 -9.169 1.00 85.44 91 GLU A CA 1
ATOM 707 C C . GLU A 1 91 ? -5.171 -0.210 -10.471 1.00 85.44 91 GLU A C 1
ATOM 709 O O . GLU A 1 91 ? -4.701 -0.783 -11.478 1.00 85.44 91 GLU A O 1
#